Protein AF-A0A423GL24-F1 (afdb_monomer)

Structure (mmCIF, N/CA/C/O backbone):
data_AF-A0A423GL24-F1
#
_entry.id   AF-A0A423GL24-F1
#
loop_
_atom_site.group_PDB
_atom_site.id
_atom_site.type_symbol
_atom_site.label_atom_id
_atom_site.label_alt_id
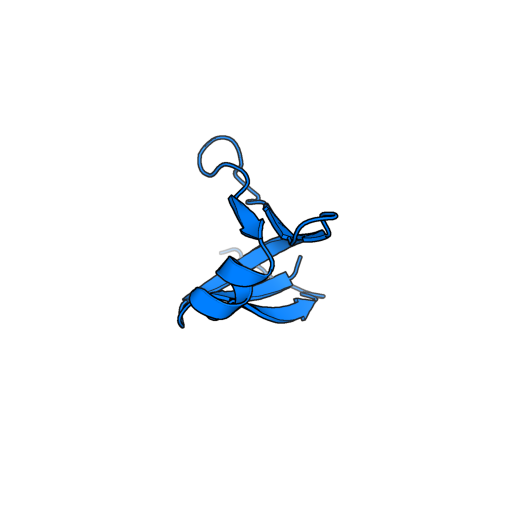_atom_site.label_comp_id
_atom_site.label_asym_id
_atom_site.label_entity_id
_atom_site.label_seq_id
_atom_site.pdbx_PDB_ins_code
_atom_site.Cartn_x
_atom_site.Cartn_y
_atom_site.Cartn_z
_atom_site.occupancy
_atom_site.B_iso_or_equiv
_atom_site.auth_seq_id
_atom_site.auth_comp_id
_atom_site.auth_asym_id
_atom_site.auth_atom_id
_atom_site.pdbx_PDB_model_num
ATOM 1 N N . MET A 1 1 ? 7.794 -0.922 -0.718 1.00 94.62 1 MET A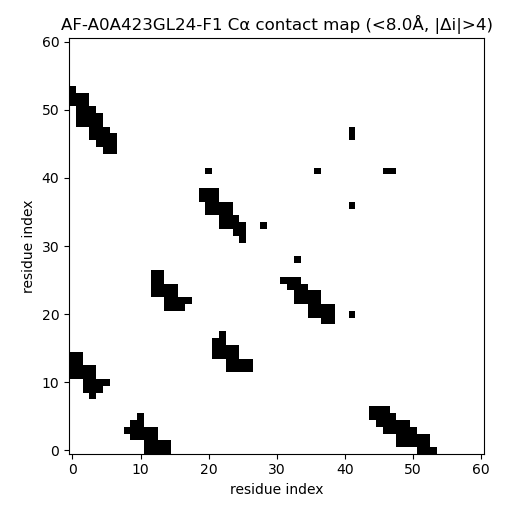 N 1
ATOM 2 C CA . MET A 1 1 ? 6.922 -1.893 -1.412 1.00 94.62 1 MET A CA 1
ATOM 3 C C . MET A 1 1 ? 6.564 -2.972 -0.414 1.00 94.62 1 MET A C 1
ATOM 5 O O . MET A 1 1 ? 7.449 -3.389 0.325 1.00 94.62 1 MET A O 1
ATOM 9 N N . TYR A 1 2 ? 5.300 -3.368 -0.346 1.00 97.69 2 TYR A N 1
ATOM 10 C CA . TYR A 1 2 ? 4.810 -4.303 0.663 1.00 97.69 2 TYR A CA 1
ATOM 11 C C . TYR A 1 2 ? 3.998 -5.413 0.020 1.00 97.69 2 TYR A C 1
ATOM 13 O O . TYR A 1 2 ? 3.265 -5.159 -0.938 1.00 97.69 2 TYR A O 1
ATOM 21 N N . ALA A 1 3 ? 4.123 -6.614 0.578 1.00 97.94 3 ALA A N 1
ATOM 22 C CA . ALA A 1 3 ? 3.199 -7.705 0.327 1.00 97.94 3 ALA A CA 1
ATOM 23 C C . ALA A 1 3 ? 1.981 -7.533 1.240 1.00 97.94 3 ALA A C 1
ATOM 25 O O . ALA A 1 3 ? 2.123 -7.277 2.439 1.00 97.94 3 ALA A O 1
ATOM 26 N N . ILE A 1 4 ? 0.791 -7.642 0.663 1.00 98.19 4 ILE A N 1
ATOM 27 C CA . ILE A 1 4 ? -0.483 -7.381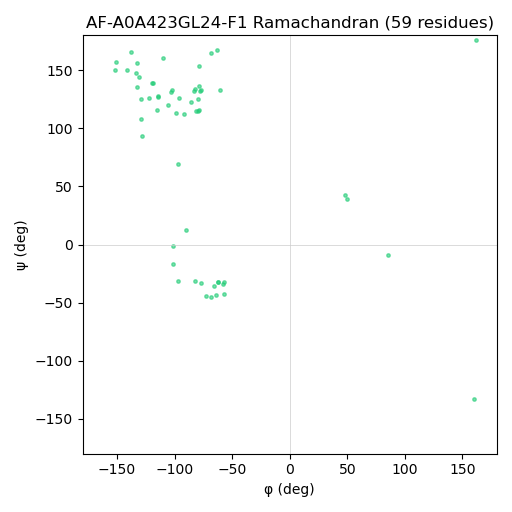 1.329 1.00 98.19 4 ILE A CA 1
ATOM 28 C C . ILE A 1 4 ? -1.424 -8.538 1.016 1.00 98.19 4 ILE A C 1
ATOM 30 O O . ILE A 1 4 ? -1.518 -8.952 -0.137 1.00 98.19 4 ILE A O 1
ATOM 34 N N . ASN A 1 5 ? -2.124 -9.033 2.029 1.00 97.94 5 ASN A N 1
ATOM 35 C CA . ASN A 1 5 ? -3.317 -9.845 1.860 1.00 97.94 5 ASN A CA 1
ATOM 36 C C . ASN A 1 5 ? -4.535 -8.925 1.986 1.00 97.94 5 ASN A C 1
ATOM 38 O O . ASN A 1 5 ? -4.645 -8.191 2.962 1.00 97.94 5 ASN A O 1
ATOM 42 N N . HIS A 1 6 ? -5.418 -8.936 0.999 1.00 97.38 6 HIS A N 1
ATOM 43 C CA . HIS A 1 6 ? -6.668 -8.188 1.009 1.00 97.38 6 HIS A CA 1
ATOM 44 C C . HIS A 1 6 ? -7.784 -9.174 0.657 1.00 97.38 6 HIS A C 1
ATOM 46 O O . HIS A 1 6 ? -7.869 -9.599 -0.493 1.00 97.38 6 HIS A O 1
ATOM 52 N N . ASN A 1 7 ? -8.626 -9.552 1.627 1.00 96.75 7 ASN A N 1
ATOM 53 C CA . ASN A 1 7 ? -9.706 -10.537 1.439 1.00 96.75 7 ASN A CA 1
ATOM 54 C C . ASN A 1 7 ? -9.246 -11.845 0.754 1.00 96.75 7 ASN A C 1
ATOM 56 O O . ASN A 1 7 ? -9.919 -12.385 -0.121 1.00 96.75 7 ASN A O 1
ATOM 60 N N . GLY A 1 8 ? -8.055 -12.342 1.099 1.00 96.44 8 GLY A N 1
ATOM 61 C CA . GLY A 1 8 ? -7.457 -13.536 0.489 1.00 96.44 8 GLY A CA 1
ATOM 62 C C . GLY A 1 8 ? -6.682 -13.271 -0.808 1.00 96.44 8 GLY A C 1
ATOM 63 O O . GLY A 1 8 ? -5.967 -14.155 -1.282 1.00 96.44 8 GLY A O 1
ATOM 64 N N . GLN A 1 9 ? -6.763 -12.065 -1.376 1.00 97.38 9 GLN A N 1
ATOM 65 C CA . GLN A 1 9 ? -5.985 -11.674 -2.546 1.00 97.38 9 GLN A CA 1
ATOM 66 C C . GLN A 1 9 ? -4.603 -11.152 -2.141 1.00 97.38 9 GLN A C 1
ATOM 68 O O . GLN A 1 9 ? -4.469 -10.152 -1.436 1.00 97.38 9 GLN A O 1
ATOM 73 N N . MET A 1 10 ? -3.559 -11.787 -2.671 1.00 97.50 10 MET A N 1
ATOM 74 C CA . MET A 1 10 ? -2.177 -11.338 -2.510 1.00 97.50 10 MET A CA 1
ATOM 75 C C . MET A 1 10 ? -1.873 -10.192 -3.476 1.00 97.50 10 MET A C 1
ATOM 77 O O . MET A 1 10 ? -2.061 -10.316 -4.687 1.00 97.50 10 MET A O 1
ATOM 81 N N . ARG A 1 11 ? -1.393 -9.065 -2.950 1.00 96.06 11 ARG A N 1
ATOM 82 C CA . ARG A 1 11 ? -1.116 -7.839 -3.711 1.00 96.06 11 ARG A CA 1
ATOM 83 C C . ARG A 1 11 ? 0.254 -7.283 -3.328 1.00 96.06 11 ARG A C 1
ATOM 85 O O . ARG A 1 11 ? 0.674 -7.385 -2.177 1.00 96.06 11 ARG A O 1
ATOM 92 N N . VAL A 1 12 ? 0.932 -6.647 -4.284 1.00 96.69 12 VAL A N 1
ATOM 93 C CA . VAL A 1 12 ? 2.161 -5.880 -4.035 1.00 96.69 12 VAL A CA 1
ATOM 94 C C . VAL A 1 12 ? 1.889 -4.412 -4.334 1.00 96.69 12 VAL A C 1
ATOM 96 O O . VAL A 1 12 ? 1.580 -4.051 -5.467 1.00 96.69 12 VAL A O 1
ATOM 99 N N . LYS A 1 13 ? 1.967 -3.561 -3.309 1.00 97.81 13 LYS A N 1
ATOM 100 C CA . LYS A 1 13 ? 1.639 -2.129 -3.412 1.00 97.81 13 LYS A CA 1
ATOM 101 C C . LYS A 1 13 ? 2.650 -1.271 -2.654 1.00 97.81 13 LYS A C 1
ATOM 103 O O . LYS A 1 13 ? 3.438 -1.754 -1.830 1.00 97.81 13 LYS A O 1
ATOM 108 N N . GLN A 1 14 ? 2.632 0.028 -2.919 1.00 97.56 14 GLN A N 1
ATOM 109 C CA . GLN A 1 14 ? 3.186 1.016 -1.997 1.00 97.56 14 GLN A CA 1
ATOM 110 C C . GLN A 1 14 ? 2.133 1.322 -0.926 1.00 97.56 14 GLN A C 1
ATOM 112 O O . GLN A 1 14 ? 0.967 1.516 -1.257 1.00 97.56 14 GLN A O 1
ATOM 117 N N . VAL A 1 15 ? 2.534 1.344 0.345 1.00 97.56 15 VAL A N 1
ATOM 118 C CA . VAL A 1 15 ? 1.633 1.614 1.474 1.00 97.56 15 VAL A CA 1
ATOM 119 C C . VAL A 1 15 ? 2.053 2.925 2.112 1.00 97.56 15 VAL A C 1
ATOM 121 O O . VAL A 1 15 ? 3.222 3.085 2.466 1.00 97.56 15 VAL A O 1
ATOM 124 N N . TYR A 1 16 ? 1.102 3.836 2.281 1.00 97.50 16 TYR A N 1
ATOM 125 C CA . TYR A 1 16 ? 1.294 5.079 3.016 1.00 97.50 16 TYR A CA 1
ATOM 126 C C . TYR A 1 16 ? 0.332 5.128 4.193 1.00 97.50 16 TYR A C 1
ATOM 128 O O . TYR A 1 16 ? -0.836 4.765 4.068 1.00 97.50 16 TYR A O 1
ATOM 136 N N . ARG A 1 17 ? 0.820 5.599 5.339 1.00 96.00 17 ARG A N 1
ATOM 137 C CA . ARG A 1 17 ? -0.035 5.872 6.490 1.00 96.00 17 ARG A CA 1
ATOM 138 C C . ARG A 1 17 ? -0.758 7.197 6.275 1.00 96.00 17 ARG A C 1
ATOM 140 O O . ARG A 1 17 ? -0.122 8.194 5.942 1.00 96.00 17 ARG A O 1
ATOM 147 N N . LEU A 1 18 ? -2.063 7.201 6.510 1.00 97.44 18 LEU A N 1
ATOM 148 C CA . LEU A 1 18 ? -2.895 8.396 6.563 1.00 97.44 18 LEU A CA 1
ATOM 149 C C . LEU A 1 18 ? -3.347 8.640 8.013 1.00 97.44 18 LEU A C 1
ATOM 151 O O . LEU A 1 18 ? -3.345 7.705 8.818 1.00 97.44 18 LEU A O 1
ATOM 155 N N . PRO A 1 19 ? -3.770 9.865 8.372 1.00 97.62 19 PRO A N 1
ATOM 156 C CA . PRO A 1 19 ? -4.356 10.122 9.688 1.00 97.62 19 PRO A CA 1
ATOM 157 C C . PRO A 1 19 ? -5.584 9.248 9.978 1.00 97.62 19 PRO A C 1
ATOM 159 O O . PRO A 1 19 ? -5.809 8.857 11.119 1.00 97.62 19 PRO A O 1
ATOM 162 N N . THR A 1 20 ? -6.354 8.918 8.940 1.00 96.81 20 THR A N 1
ATOM 163 C CA . THR A 1 20 ? -7.620 8.178 9.025 1.00 96.81 20 THR A CA 1
ATOM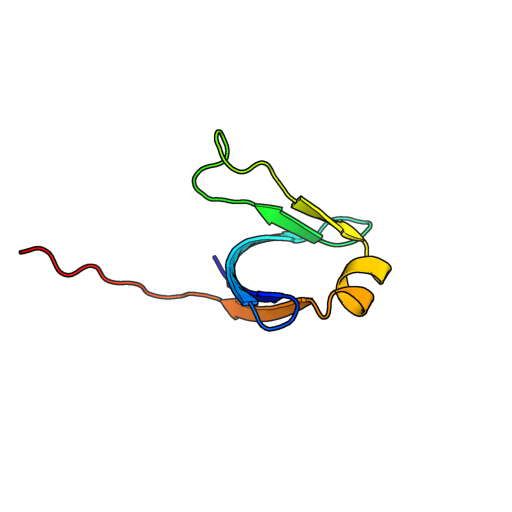 164 C C . THR A 1 20 ? -7.504 6.696 8.653 1.00 96.81 20 THR A C 1
ATOM 166 O O . THR A 1 20 ? -8.503 5.982 8.731 1.00 96.81 20 THR A O 1
ATOM 169 N N . GLY A 1 21 ? -6.317 6.215 8.261 1.00 97.44 21 GLY A N 1
ATOM 170 C CA . GLY A 1 21 ? -6.133 4.844 7.784 1.00 97.44 21 GLY A CA 1
ATOM 171 C C . GLY A 1 21 ? -4.865 4.644 6.954 1.00 97.44 21 GLY A C 1
ATOM 172 O O . GLY A 1 21 ? -3.780 5.087 7.344 1.00 97.44 21 GLY A O 1
ATOM 173 N N . ILE A 1 22 ? -4.987 3.975 5.807 1.00 97.81 22 ILE A N 1
ATOM 174 C CA . ILE A 1 22 ? -3.878 3.722 4.878 1.00 97.81 22 ILE A CA 1
ATOM 175 C C . ILE A 1 22 ? -4.262 4.046 3.435 1.00 97.81 22 ILE A C 1
ATOM 177 O O . ILE A 1 22 ? -5.424 3.970 3.053 1.00 97.81 22 ILE A O 1
ATOM 181 N N . ARG A 1 23 ? -3.247 4.331 2.622 1.00 98.00 23 ARG A N 1
ATOM 182 C CA . ARG A 1 23 ? -3.349 4.418 1.167 1.00 98.00 23 ARG A CA 1
ATOM 183 C C . ARG A 1 23 ? -2.534 3.314 0.519 1.00 98.00 23 ARG A C 1
ATOM 185 O O . ARG A 1 23 ? -1.331 3.205 0.780 1.00 98.00 23 ARG A O 1
ATOM 192 N N . LEU A 1 24 ? -3.169 2.541 -0.355 1.00 97.56 24 LEU A N 1
ATOM 193 C CA . LEU A 1 24 ? -2.518 1.579 -1.233 1.00 97.56 24 LEU A CA 1
ATOM 194 C C . LEU A 1 24 ? -2.337 2.205 -2.613 1.00 97.56 24 LEU A C 1
ATOM 196 O O . LEU A 1 24 ? -3.297 2.458 -3.335 1.00 97.56 24 LEU A O 1
ATOM 200 N N . ARG A 1 25 ? -1.084 2.439 -2.994 1.00 97.50 25 ARG A N 1
ATOM 201 C CA . ARG A 1 25 ? -0.725 3.009 -4.293 1.00 97.50 25 ARG A CA 1
ATOM 202 C C . ARG A 1 25 ? -0.201 1.936 -5.238 1.00 97.50 25 ARG A C 1
ATOM 204 O O . ARG A 1 25 ? 0.682 1.145 -4.883 1.00 97.50 25 ARG A O 1
ATOM 211 N N . SER A 1 26 ? -0.748 1.936 -6.449 1.00 95.94 26 SER A N 1
ATOM 212 C CA . SER A 1 26 ? -0.289 1.123 -7.577 1.00 95.94 26 SER A CA 1
ATOM 213 C C . SER A 1 26 ? 0.950 1.733 -8.228 1.00 95.94 26 SER A C 1
ATOM 215 O O . SER A 1 26 ? 1.152 2.945 -8.186 1.00 95.94 26 SER A O 1
ATOM 217 N N . PHE A 1 27 ? 1.764 0.894 -8.869 1.00 92.06 27 PHE A N 1
ATOM 218 C CA . PHE A 1 27 ? 2.913 1.366 -9.646 1.00 92.06 27 PHE A CA 1
ATOM 219 C C . PHE A 1 27 ? 2.491 1.937 -11.012 1.00 92.06 27 PHE A C 1
ATOM 221 O O . PHE A 1 27 ? 3.079 2.913 -11.463 1.00 92.06 27 PHE A O 1
ATOM 228 N N . ASN A 1 28 ? 1.434 1.397 -11.629 1.00 93.19 28 ASN A N 1
ATOM 229 C CA . ASN A 1 28 ? 0.787 1.920 -12.838 1.00 93.19 28 ASN A CA 1
ATOM 230 C C . ASN A 1 28 ? -0.441 2.774 -12.479 1.00 93.19 28 ASN A C 1
ATOM 232 O O . ASN A 1 28 ? -1.590 2.383 -12.680 1.00 93.19 28 ASN A O 1
ATOM 236 N N . ARG A 1 29 ? -0.189 3.943 -11.886 1.00 91.88 29 ARG A N 1
ATOM 237 C CA . ARG A 1 29 ? -1.240 4.807 -11.323 1.00 91.88 29 ARG A CA 1
ATOM 238 C C . ARG A 1 29 ? -2.249 5.319 -12.353 1.00 91.88 29 ARG A C 1
ATOM 240 O O . ARG A 1 29 ? -3.406 5.515 -11.995 1.00 91.88 29 ARG A O 1
ATOM 247 N N . ASP A 1 30 ? -1.815 5.532 -13.591 1.00 93.31 30 ASP A N 1
ATOM 248 C CA . ASP A 1 30 ? -2.676 6.066 -14.652 1.00 93.31 30 ASP A CA 1
ATOM 249 C C . ASP A 1 30 ? -3.850 5.121 -14.961 1.00 93.31 30 ASP A C 1
ATOM 251 O O . ASP A 1 30 ? -4.951 5.576 -15.256 1.00 93.31 30 ASP A O 1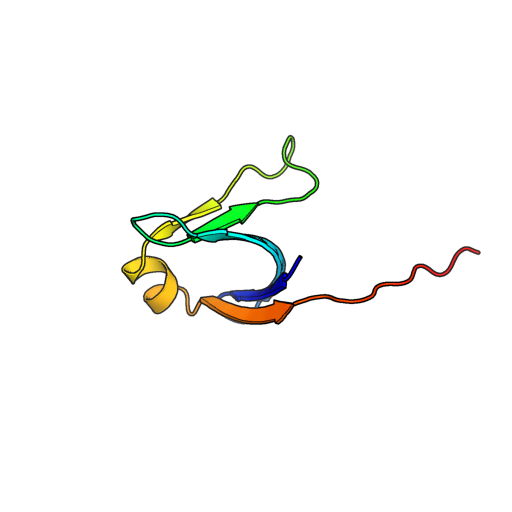
ATOM 255 N N . GLU A 1 31 ? -3.635 3.812 -14.813 1.00 94.56 31 GLU A N 1
ATOM 256 C CA . GLU A 1 31 ? -4.655 2.774 -15.005 1.00 94.56 31 GLU A CA 1
ATOM 257 C C . GLU A 1 31 ? -5.301 2.336 -13.681 1.00 94.56 31 GLU A C 1
ATOM 259 O O . GLU A 1 31 ? -6.475 1.970 -13.647 1.00 94.56 31 GLU A O 1
ATOM 264 N N . HIS A 1 32 ? -4.547 2.376 -12.575 1.00 93.75 32 HIS A N 1
ATOM 265 C CA . HIS A 1 32 ? -5.007 1.942 -11.256 1.00 93.75 32 HIS A CA 1
ATOM 266 C C . HIS A 1 32 ? -4.767 3.031 -10.203 1.00 93.75 32 HIS A C 1
ATOM 268 O O . HIS A 1 32 ? -3.680 3.071 -9.607 1.00 93.75 32 HIS A O 1
ATOM 274 N N . PRO A 1 33 ? -5.767 3.893 -9.940 1.00 96.25 33 PRO A N 1
ATOM 275 C CA . PRO A 1 33 ? -5.622 5.015 -9.019 1.00 96.25 33 PRO A CA 1
ATOM 276 C C . PRO A 1 33 ? -5.331 4.574 -7.574 1.00 96.25 33 PRO A C 1
ATOM 278 O O . PRO A 1 33 ? -5.440 3.400 -7.221 1.00 96.25 33 PRO A O 1
ATOM 281 N N . ASP A 1 34 ? -4.929 5.542 -6.744 1.00 96.88 34 ASP A N 1
ATOM 282 C CA . ASP A 1 34 ?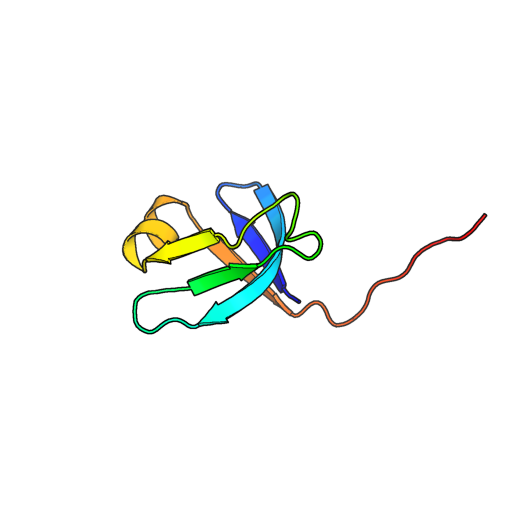 -4.680 5.336 -5.313 1.00 96.88 34 ASP A CA 1
ATOM 283 C C . ASP A 1 34 ? -5.973 4.861 -4.615 1.00 96.88 34 ASP A C 1
ATOM 285 O O . ASP A 1 34 ? -7.039 5.447 -4.806 1.00 96.88 34 ASP A O 1
ATOM 289 N N . GLU A 1 35 ? -5.865 3.820 -3.789 1.00 97.44 35 GLU A N 1
ATOM 290 C CA . GLU A 1 35 ? -6.971 3.254 -3.013 1.00 97.44 35 GLU A CA 1
ATOM 291 C C . GLU A 1 35 ? -6.805 3.662 -1.538 1.00 97.44 35 GLU A C 1
ATOM 293 O O . GLU A 1 35 ? -5.794 3.317 -0.918 1.00 97.44 35 GLU A O 1
ATOM 298 N N . ASP A 1 36 ? -7.779 4.379 -0.975 1.00 98.00 36 ASP A N 1
ATOM 299 C CA . ASP A 1 36 ? -7.777 4.798 0.432 1.00 98.00 36 ASP A CA 1
ATOM 300 C C . ASP A 1 36 ? -8.706 3.9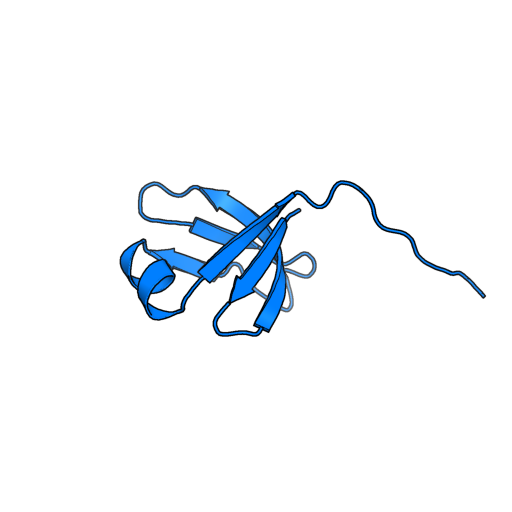21 1.257 1.00 98.00 36 ASP A C 1
ATOM 302 O O 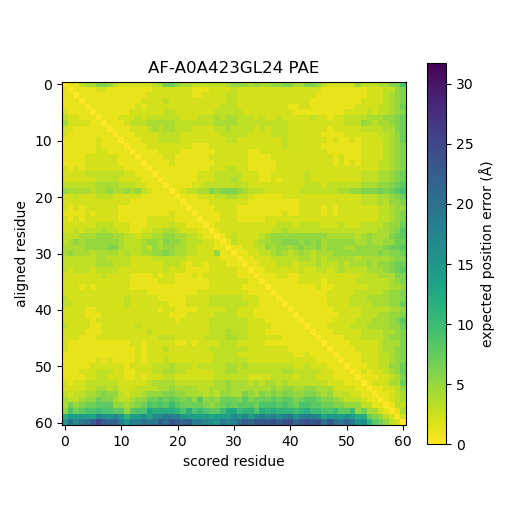. ASP A 1 36 ? -9.851 3.698 0.878 1.00 98.00 36 ASP A O 1
ATOM 306 N N . TYR A 1 37 ? -8.208 3.471 2.405 1.00 98.06 37 TYR A N 1
ATOM 307 C CA . TYR A 1 37 ? -8.958 2.648 3.343 1.00 98.06 37 TYR A CA 1
ATOM 308 C C . TYR A 1 37 ? -8.869 3.256 4.733 1.00 98.06 37 TYR A C 1
ATOM 310 O O . TYR A 1 37 ? -7.775 3.472 5.266 1.00 98.06 37 TYR A O 1
ATOM 318 N N . SER A 1 38 ? -10.022 3.511 5.336 1.00 98.31 38 SER A N 1
ATOM 319 C CA . SER A 1 38 ? -10.138 3.858 6.748 1.00 98.31 38 SER A CA 1
ATOM 320 C C . SER A 1 38 ? -9.785 2.670 7.648 1.00 98.31 38 SER A C 1
ATOM 322 O O . SER A 1 38 ? -9.768 1.517 7.219 1.00 98.31 38 SER A O 1
ATOM 324 N N . PHE A 1 39 ? -9.549 2.922 8.937 1.00 97.19 39 PHE A N 1
ATOM 325 C CA . PHE A 1 39 ? -9.306 1.839 9.901 1.00 97.19 39 PHE A CA 1
ATOM 326 C C . PHE A 1 39 ? -10.448 0.814 9.984 1.00 97.19 39 PHE A C 1
ATOM 328 O O . PHE A 1 39 ? -10.181 -0.370 10.177 1.00 97.19 39 PHE A O 1
ATOM 335 N N . ALA A 1 40 ? -11.699 1.251 9.814 1.00 97.94 40 ALA A N 1
ATOM 336 C CA . ALA A 1 40 ? -12.850 0.352 9.800 1.00 97.94 40 ALA A CA 1
ATOM 337 C C . ALA A 1 40 ? -12.848 -0.542 8.548 1.00 97.94 40 ALA A C 1
ATOM 339 O O . ALA A 1 40 ? -13.014 -1.752 8.663 1.00 97.94 40 ALA A O 1
ATOM 340 N N . GLU A 1 41 ? -12.581 0.032 7.372 1.00 98.25 41 GLU A N 1
ATOM 341 C CA . GLU A 1 41 ? -12.522 -0.713 6.106 1.00 98.25 41 GLU A CA 1
ATOM 342 C C . GLU A 1 41 ? -11.357 -1.703 6.066 1.00 98.25 41 GLU A C 1
ATOM 344 O O . GLU A 1 41 ? -11.510 -2.797 5.538 1.00 98.25 41 GLU A O 1
ATOM 349 N N . ILE A 1 42 ? -10.211 -1.365 6.665 1.00 97.62 42 ILE A N 1
ATOM 350 C CA . ILE A 1 42 ? -9.082 -2.300 6.806 1.00 97.62 42 ILE A CA 1
ATOM 351 C C . ILE A 1 42 ? -9.524 -3.569 7.544 1.00 97.62 42 ILE A C 1
ATOM 353 O O . ILE A 1 42 ? -9.149 -4.672 7.146 1.00 97.62 42 ILE A O 1
ATOM 357 N N . GLN A 1 43 ? -10.316 -3.420 8.609 1.00 96.94 43 GLN A N 1
ATOM 358 C CA . GLN A 1 43 ? -10.804 -4.548 9.397 1.00 96.94 43 GLN A CA 1
ATOM 359 C C . GLN A 1 43 ? -11.883 -5.345 8.655 1.00 96.94 43 GLN A C 1
ATOM 361 O O . GLN A 1 43 ? -11.830 -6.576 8.666 1.00 96.94 43 GLN A O 1
ATOM 366 N N . ASP A 1 44 ? -12.832 -4.652 8.023 1.00 98.12 44 ASP A N 1
ATOM 367 C CA . ASP A 1 44 ? -13.939 -5.247 7.264 1.00 98.12 44 ASP A CA 1
ATOM 368 C C . ASP A 1 44 ? -13.439 -6.031 6.040 1.00 98.12 44 ASP A C 1
ATOM 370 O O . ASP A 1 44 ? -13.826 -7.174 5.817 1.00 98.12 44 ASP A O 1
ATOM 374 N N . GLN A 1 45 ? -12.474 -5.464 5.311 1.00 97.81 45 GLN A N 1
ATOM 375 C CA . GLN A 1 45 ? -11.873 -6.055 4.110 1.00 97.81 45 GLN A CA 1
ATOM 376 C C . GLN A 1 45 ? -10.648 -6.936 4.411 1.00 97.81 45 GLN A C 1
ATOM 378 O O . GLN A 1 45 ? -9.872 -7.283 3.513 1.00 97.81 45 GLN A O 1
ATOM 383 N N . GLN A 1 46 ? -10.443 -7.266 5.691 1.00 97.69 46 GLN A N 1
ATOM 384 C CA . GLN A 1 46 ? -9.391 -8.163 6.169 1.00 97.69 46 GLN A CA 1
ATOM 385 C C . GLN A 1 46 ? -8.007 -7.834 5.576 1.00 97.69 46 GLN A C 1
ATOM 387 O O . GLN A 1 46 ? -7.264 -8.724 5.150 1.00 97.69 46 GLN A O 1
ATOM 392 N N . ILE A 1 47 ? -7.667 -6.543 5.511 1.00 98.06 47 ILE A N 1
ATOM 393 C CA . ILE A 1 47 ? -6.415 -6.079 4.916 1.00 98.06 47 ILE A CA 1
ATOM 394 C C . ILE A 1 47 ? -5.281 -6.287 5.920 1.00 98.06 47 ILE A C 1
ATOM 396 O O . ILE A 1 47 ? -5.225 -5.649 6.970 1.00 98.06 47 ILE A O 1
ATOM 400 N N . ALA A 1 48 ? -4.329 -7.147 5.566 1.00 97.94 48 ALA A N 1
ATOM 401 C CA . ALA A 1 48 ? -3.145 -7.436 6.362 1.00 97.94 48 ALA A CA 1
ATOM 402 C C . ALA A 1 48 ? -1.867 -7.145 5.569 1.00 97.94 48 ALA A C 1
ATOM 404 O O . ALA A 1 48 ? -1.644 -7.679 4.481 1.00 97.94 48 ALA A O 1
ATOM 405 N N . ILE A 1 49 ? -0.986 -6.321 6.137 1.00 97.31 49 ILE A N 1
ATOM 406 C CA . ILE A 1 49 ? 0.365 -6.112 5.611 1.00 97.31 49 ILE A CA 1
ATOM 407 C C . ILE A 1 49 ? 1.222 -7.288 6.072 1.00 97.31 49 ILE A C 1
ATOM 409 O O . ILE A 1 49 ? 1.463 -7.454 7.264 1.00 97.31 49 ILE A O 1
ATOM 413 N N . LEU A 1 50 ? 1.690 -8.097 5.127 1.00 97.69 50 LEU A N 1
ATOM 414 C CA . LEU A 1 50 ? 2.473 -9.298 5.418 1.00 97.69 50 LEU A CA 1
ATOM 415 C C . LEU A 1 50 ? 3.948 -8.974 5.663 1.00 97.69 50 LEU A C 1
ATOM 417 O O . LEU A 1 50 ? 4.617 -9.657 6.432 1.00 97.69 50 LEU A O 1
ATOM 421 N N . GLY A 1 51 ? 4.464 -7.929 5.014 1.00 97.56 51 GLY A N 1
ATOM 422 C CA . GLY A 1 51 ? 5.836 -7.482 5.217 1.00 97.56 51 GLY A CA 1
ATOM 423 C C . GLY A 1 51 ? 6.366 -6.592 4.102 1.00 97.56 51 GLY A C 1
ATOM 424 O O . GLY A 1 51 ? 5.709 -6.348 3.086 1.00 97.56 51 GLY A O 1
ATOM 425 N N . HIS A 1 52 ? 7.585 -6.100 4.308 1.00 97.25 52 HIS A N 1
ATOM 426 C CA . HIS A 1 52 ? 8.321 -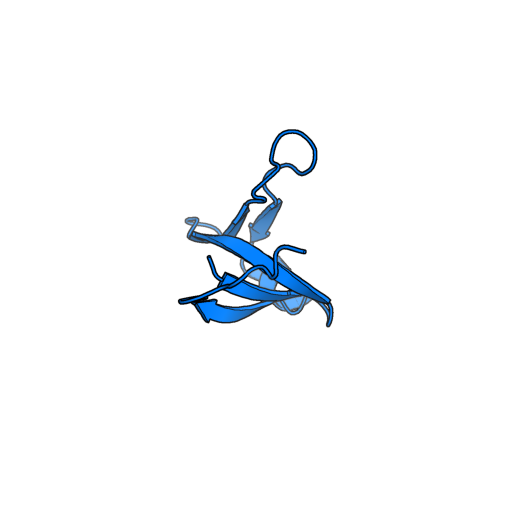5.332 3.313 1.00 97.25 52 HIS A CA 1
ATOM 427 C C . HIS A 1 52 ? 8.915 -6.258 2.254 1.00 97.25 52 HIS A C 1
ATOM 429 O O . HIS A 1 52 ? 9.578 -7.242 2.578 1.00 97.25 52 HIS A O 1
ATOM 435 N N . VAL A 1 53 ? 8.745 -5.904 0.982 1.00 96.94 53 VAL A N 1
ATOM 436 C CA . VAL A 1 53 ? 9.478 -6.565 -0.098 1.00 96.94 53 VAL A CA 1
ATOM 437 C C . VAL A 1 53 ? 10.871 -5.952 -0.171 1.00 96.94 53 VAL A C 1
ATOM 439 O O . VAL A 1 53 ? 11.005 -4.763 -0.465 1.00 96.94 53 VAL A O 1
ATOM 442 N N . PHE A 1 54 ? 11.891 -6.758 0.115 1.00 96.50 54 PHE A N 1
ATOM 443 C CA . PHE A 1 54 ? 13.292 -6.326 0.141 1.00 96.50 54 PHE A CA 1
ATOM 444 C C . PHE A 1 54 ? 14.073 -6.726 -1.118 1.00 96.50 54 PHE A C 1
ATOM 446 O O . PHE A 1 54 ? 15.138 -6.174 -1.376 1.00 96.50 54 PHE A O 1
ATOM 453 N N . TRP A 1 55 ? 13.555 -7.669 -1.907 1.00 95.69 55 TRP A N 1
ATOM 454 C CA . TRP A 1 55 ? 14.186 -8.134 -3.137 1.00 95.69 55 TRP A CA 1
ATOM 455 C C . TRP A 1 55 ? 13.140 -8.632 -4.135 1.00 95.69 55 TRP A C 1
ATOM 457 O O . TRP A 1 55 ? 12.077 -9.118 -3.747 1.00 95.69 55 TRP A O 1
ATOM 467 N N . TRP A 1 56 ? 13.455 -8.504 -5.420 1.00 92.38 56 TRP A N 1
ATOM 468 C CA . TRP A 1 56 ? 12.721 -9.106 -6.526 1.00 92.38 56 TRP A CA 1
ATOM 469 C C . TRP A 1 56 ? 13.695 -9.372 -7.680 1.00 92.38 56 TRP A C 1
ATOM 471 O O . TRP A 1 56 ? 14.745 -8.735 -7.771 1.00 92.38 56 TRP A O 1
ATOM 481 N N . GLY A 1 57 ? 13.348 -10.309 -8.558 1.00 92.88 57 GLY A N 1
ATOM 482 C CA . GLY A 1 57 ? 14.144 -10.652 -9.731 1.00 92.88 57 GLY A CA 1
ATOM 483 C C . GLY A 1 57 ? 13.252 -10.932 -10.932 1.00 92.88 57 GLY A C 1
ATOM 484 O O . GLY A 1 57 ? 12.120 -11.391 -10.781 1.00 92.88 57 GLY A O 1
ATOM 485 N N . MET A 1 58 ? 13.769 -10.651 -12.123 1.00 93.00 58 MET A N 1
ATOM 486 C CA . MET A 1 58 ? 13.161 -11.039 -13.393 1.00 93.00 58 MET A CA 1
ATOM 487 C C . MET A 1 58 ? 14.121 -11.955 -14.134 1.00 93.00 58 MET A C 1
ATOM 489 O O . MET A 1 58 ? 15.323 -11.700 -14.170 1.00 93.00 58 MET A O 1
ATOM 493 N N . PHE A 1 59 ? 13.582 -12.998 -14.752 1.00 89.31 59 PHE A N 1
ATOM 494 C CA . PHE A 1 59 ? 14.340 -13.845 -15.660 1.00 89.31 59 PHE A CA 1
ATOM 495 C C . PHE A 1 59 ? 14.164 -13.290 -17.075 1.00 89.31 59 PHE A C 1
ATOM 497 O O . PHE A 1 59 ? 13.057 -13.327 -17.611 1.00 89.31 59 PHE A O 1
ATOM 504 N N . SER A 1 60 ? 15.228 -12.751 -17.672 1.00 82.00 60 SER A N 1
ATOM 505 C CA . SER A 1 60 ? 15.236 -12.464 -19.108 1.00 82.00 60 SER A CA 1
ATOM 506 C C . SER A 1 60 ? 15.486 -13.760 -19.877 1.00 82.00 60 SER A C 1
ATOM 508 O O . SER A 1 60 ? 16.351 -14.545 -19.484 1.00 82.00 60 SER A O 1
ATOM 510 N N . ARG A 1 61 ? 14.738 -13.977 -20.959 1.00 70.62 61 ARG A N 1
ATOM 511 C CA . ARG A 1 61 ? 15.129 -14.922 -22.010 1.00 70.62 61 ARG A CA 1
ATOM 512 C C . ARG A 1 61 ? 16.059 -14.237 -22.995 1.00 70.62 61 ARG A C 1
ATOM 514 O O . ARG A 1 61 ? 15.835 -13.030 -23.232 1.00 70.62 61 ARG A O 1
#

Nearest PDB structures (foldseek):
  1jhf-assembly1_B  TM=7.891E-01  e=6.875E+00  Escherichia coli

pLDDT: mean 95.86, std 4.21, range [70.62, 98.31]

Secondary structure (DSSP, 8-state):
-EEEEETTEEEEEEEEEETTEEEEE-SSTTTS--EEEEHHHHHHTT-EEEEE---------

InterPro domains:
  IPR015927 Peptidase S24/S26A/S26B/S26C [PF00717] (1-54)
  IPR036286 LexA/Signal peptidase-like superfamily [SSF51306] (2-57)

Foldseek 3Di:
DFFKQFLNDTDDFDWDADPFGIWTHDPPCVVPPIDDDGPVRCVVRVIDTPDDDPDDDDDDD

Mean predicted aligned error: 3.05 Å

Solvent-accessible surface area (backbone atoms only — not comparable to full-atom values): 3714 Å² total; per-residue (Å²): 87,29,37,30,36,43,70,86,43,80,44,78,33,39,77,43,85,48,99,66,31,40,34,42,34,49,92,58,42,94,84,36,62,74,44,77,37,41,59,66,50,33,61,74,45,51,53,40,82,75,45,76,60,86,77,87,86,82,86,82,132

Radius of gyration: 12.78 Å; Cα contacts (8 Å, |Δi|>4): 98; chains: 1; bounding box: 29×25×32 Å

Sequence (61 aa):
MYAINHNGQMRVKQVYRLPTGIRLRSFNRDEHPDEDYSFAEIQDQQIAILGHVFWWGMFSR

Organism: NCBI:txid930166